Protein AF-A0AAV6VWD7-F1 (afdb_monomer_lite)

Foldseek 3Di:
DDDPDPPDDPPQPLDDPLDQPPDPPHDPVNNVVVVVVVVVVCVVVVHDDDDDDDDDPCPPNPDDVVNVVVSCVVSVND

Organism: NCBI:txid931172

Secondary structure (DSSP, 8-state):
-------S------S-TT--TT-TT--HHHHHHHHHHHHHHHHHTT----------TTTTTSS-HHHHHHHHHHTT--

Structure (mmCIF, N/CA/C/O backbone):
data_AF-A0AAV6VWD7-F1
#
_entry.id   AF-A0AAV6VWD7-F1
#
loop_
_atom_site.group_PDB
_atom_site.id
_atom_site.type_symbol
_atom_site.label_atom_id
_atom_site.label_alt_id
_atom_site.label_comp_id
_atom_site.label_asym_id
_atom_site.label_entity_id
_atom_site.label_seq_id
_atom_site.pdbx_PDB_ins_code
_atom_site.Cartn_x
_atom_site.Cartn_y
_atom_site.Cartn_z
_atom_site.occupancy
_atom_site.B_iso_or_equiv
_atom_site.auth_seq_id
_atom_site.auth_comp_id
_atom_site.auth_asym_id
_atom_site.auth_atom_id
_atom_site.pdbx_PDB_model_num
ATOM 1 N N . MET A 1 1 ? 26.578 20.491 -3.321 1.00 38.97 1 MET A N 1
ATOM 2 C CA . MET A 1 1 ? 26.028 19.139 -3.563 1.00 38.97 1 MET A CA 1
ATOM 3 C C . MET A 1 1 ? 24.863 19.262 -4.533 1.00 38.97 1 MET A C 1
ATOM 5 O O . MET A 1 1 ? 23.961 20.054 -4.292 1.00 38.97 1 MET A O 1
ATOM 9 N N . SER A 1 2 ? 24.989 18.619 -5.693 1.00 34.00 2 SER A N 1
ATOM 10 C CA . SER A 1 2 ? 24.223 18.892 -6.916 1.00 34.00 2 SER A CA 1
ATOM 11 C C . SER A 1 2 ? 22.755 18.459 -6.812 1.00 34.00 2 SER A C 1
ATOM 13 O O . SER A 1 2 ? 22.472 17.307 -6.496 1.00 34.00 2 SER A O 1
ATOM 15 N N . LYS A 1 3 ? 21.823 19.377 -7.106 1.00 39.31 3 LYS A N 1
ATOM 16 C CA . LYS A 1 3 ? 20.416 19.057 -7.374 1.00 39.31 3 LYS A CA 1
ATOM 17 C C . LYS A 1 3 ? 20.347 18.414 -8.760 1.00 39.31 3 LYS A C 1
ATOM 19 O O . LYS A 1 3 ? 20.614 19.089 -9.753 1.00 39.31 3 LYS A O 1
ATOM 24 N N . ALA A 1 4 ? 19.991 17.134 -8.833 1.00 41.06 4 ALA A N 1
ATOM 25 C CA . ALA A 1 4 ? 19.663 16.494 -10.101 1.00 41.06 4 ALA A CA 1
ATOM 26 C C . ALA A 1 4 ? 18.500 17.261 -10.759 1.00 41.06 4 ALA A C 1
ATOM 28 O O . ALA A 1 4 ? 17.393 17.330 -10.222 1.00 41.06 4 ALA A O 1
ATOM 29 N N . LYS A 1 5 ? 18.789 17.895 -11.899 1.00 41.00 5 LYS A N 1
ATOM 30 C CA . LYS A 1 5 ? 17.803 18.491 -12.800 1.00 41.00 5 LYS A CA 1
ATOM 31 C C . LYS A 1 5 ? 17.039 17.351 -13.477 1.00 41.00 5 LYS A C 1
ATOM 33 O O . LYS A 1 5 ? 17.568 16.738 -14.397 1.00 41.00 5 LYS A O 1
ATOM 38 N N . TYR A 1 6 ? 15.803 17.094 -13.061 1.00 47.78 6 TYR A N 1
ATOM 39 C CA . TYR A 1 6 ? 14.860 16.366 -13.908 1.00 47.78 6 TYR A CA 1
ATOM 40 C C . TYR A 1 6 ? 14.350 17.343 -14.970 1.00 47.78 6 TYR A C 1
ATOM 42 O O . TYR A 1 6 ? 13.586 18.262 -14.683 1.00 47.78 6 TYR A O 1
ATOM 50 N N . CYS A 1 7 ? 14.875 17.200 -16.184 1.00 33.16 7 CYS A N 1
ATOM 51 C CA . CYS A 1 7 ? 14.426 17.919 -17.367 1.00 33.16 7 CYS A CA 1
ATOM 52 C C . CYS A 1 7 ? 13.055 17.358 -17.792 1.00 33.16 7 CYS A C 1
ATOM 54 O O . CYS A 1 7 ? 12.952 16.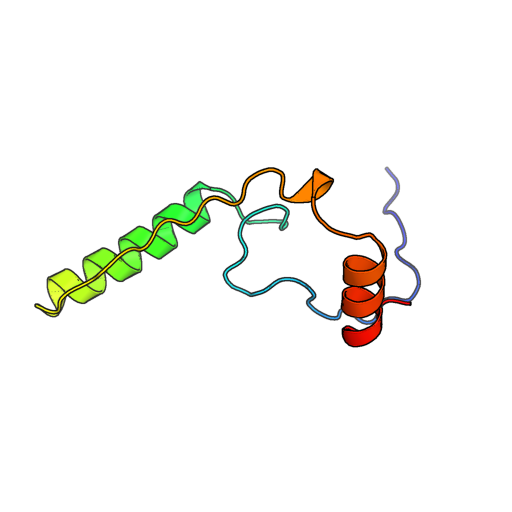174 -18.090 1.00 33.16 7 CYS A O 1
ATOM 56 N N . GLY A 1 8 ? 12.011 18.189 -17.815 1.00 37.75 8 GLY A N 1
ATOM 57 C CA . GLY A 1 8 ? 10.889 18.016 -18.750 1.00 37.75 8 GLY A CA 1
ATOM 58 C C . GLY A 1 8 ? 9.700 17.118 -18.383 1.00 37.75 8 GLY A C 1
ATOM 59 O O . GLY A 1 8 ? 8.763 17.072 -19.172 1.00 37.75 8 GLY A O 1
ATOM 60 N N . LEU A 1 9 ? 9.643 16.459 -17.223 1.00 50.31 9 LEU A N 1
ATOM 61 C CA . LEU A 1 9 ? 8.412 15.762 -16.817 1.00 50.31 9 LEU A CA 1
ATOM 62 C C . LEU A 1 9 ? 7.437 16.766 -16.188 1.00 50.31 9 LEU A C 1
ATOM 64 O O . LEU A 1 9 ? 7.607 17.161 -15.035 1.00 50.31 9 LEU A O 1
ATOM 68 N N . ASN A 1 10 ? 6.402 17.172 -16.932 1.00 45.50 10 ASN A N 1
ATOM 69 C CA . ASN A 1 10 ? 5.183 17.712 -16.323 1.00 45.50 10 ASN A CA 1
ATOM 70 C C . ASN A 1 10 ? 4.782 16.771 -15.177 1.00 45.50 10 ASN A C 1
ATOM 72 O O . ASN A 1 10 ? 4.739 15.559 -15.382 1.00 45.50 10 ASN A O 1
ATOM 76 N N . THR A 1 11 ? 4.559 17.302 -13.974 1.00 54.41 11 THR A N 1
ATOM 77 C CA . THR A 1 11 ? 4.437 16.538 -12.721 1.00 54.41 11 THR A CA 1
ATOM 78 C C . THR A 1 11 ? 3.150 15.703 -12.669 1.00 54.41 11 THR A C 1
ATOM 80 O O . THR A 1 11 ? 2.246 15.964 -11.877 1.00 54.41 11 THR A O 1
ATOM 83 N N . VAL A 1 12 ? 3.025 14.689 -13.524 1.00 58.62 12 VAL A N 1
ATOM 84 C CA . VAL A 1 12 ? 1.949 13.705 -13.449 1.00 58.62 12 VAL A CA 1
ATOM 85 C C . VAL A 1 12 ? 2.180 12.913 -12.171 1.00 58.62 12 VAL A C 1
ATOM 87 O O . VAL A 1 12 ? 3.197 12.239 -12.002 1.00 58.62 12 VAL A O 1
ATOM 90 N N . LYS A 1 13 ? 1.246 13.002 -11.223 1.00 67.69 13 LYS A N 1
ATOM 91 C CA . LYS A 1 13 ? 1.289 12.175 -10.018 1.00 67.69 13 LYS A CA 1
ATOM 92 C C . LYS A 1 13 ? 0.987 10.724 -10.411 1.00 67.69 13 LYS A C 1
ATOM 94 O O . LYS A 1 13 ? -0.166 10.313 -10.494 1.00 67.69 13 LYS A O 1
ATOM 99 N N . LEU A 1 14 ? 2.041 9.949 -10.658 1.00 73.75 14 LEU A N 1
ATOM 100 C CA . LEU A 1 14 ? 1.956 8.542 -11.072 1.00 73.75 14 LEU A CA 1
ATOM 101 C C . LEU A 1 14 ? 1.594 7.589 -9.920 1.00 73.75 14 LEU A C 1
ATOM 103 O O . LEU A 1 14 ? 1.184 6.457 -10.147 1.00 73.75 14 LEU A O 1
ATOM 107 N N . ALA A 1 15 ? 1.705 8.002 -8.663 1.00 82.00 15 ALA A N 1
ATOM 108 C CA . ALA A 1 15 ? 1.335 7.148 -7.538 1.00 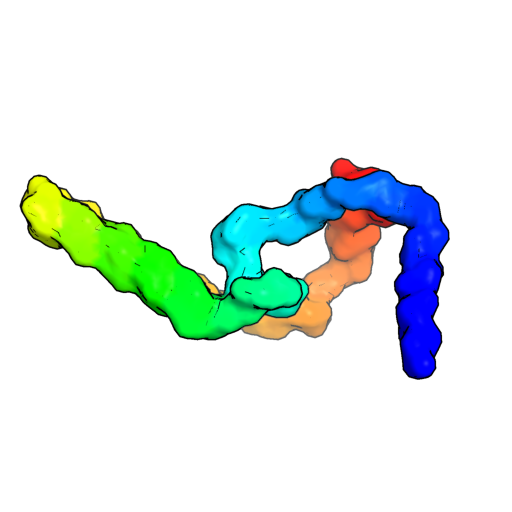82.00 15 ALA A CA 1
ATOM 109 C C . ALA A 1 15 ? -0.044 7.521 -6.987 1.00 82.00 15 ALA A C 1
ATOM 111 O O . ALA A 1 15 ? -0.362 8.701 -6.809 1.00 82.00 15 ALA A O 1
ATOM 112 N N . ASN A 1 16 ? -0.853 6.507 -6.669 1.00 87.31 16 ASN A N 1
ATOM 113 C CA . ASN A 1 16 ? -2.112 6.712 -5.957 1.00 87.31 16 ASN A CA 1
ATOM 114 C C . ASN A 1 16 ? -1.845 7.438 -4.619 1.00 87.31 16 ASN A C 1
ATOM 116 O O . ASN A 1 16 ? -0.811 7.240 -3.975 1.00 87.31 16 ASN A O 1
ATOM 120 N N . ALA A 1 17 ? -2.779 8.287 -4.184 1.00 88.56 17 ALA A N 1
ATOM 121 C CA . ALA A 1 17 ? -2.703 8.958 -2.890 1.00 88.56 17 ALA A CA 1
ATOM 122 C C . ALA A 1 17 ? -2.559 7.982 -1.706 1.00 88.56 17 ALA A C 1
ATOM 124 O O . ALA A 1 17 ? -1.869 8.331 -0.751 1.00 88.56 17 ALA A O 1
ATOM 125 N N . SER A 1 18 ? -3.096 6.766 -1.805 1.00 91.69 18 SER A N 1
ATOM 126 C CA . SER A 1 18 ? -2.985 5.705 -0.796 1.00 91.69 18 SER A CA 1
ATOM 127 C C . SER A 1 18 ? -1.769 4.789 -0.983 1.00 91.69 18 SER A C 1
ATOM 129 O O . SER A 1 18 ? -1.593 3.851 -0.216 1.00 91.69 18 SER A O 1
ATOM 131 N N . GLN A 1 19 ? -0.902 5.023 -1.978 1.00 92.94 19 GLN A N 1
ATOM 132 C CA . GLN A 1 19 ? 0.363 4.287 -2.079 1.00 92.94 19 GLN A CA 1
ATOM 133 C C . GLN A 1 19 ? 1.373 4.871 -1.094 1.00 92.94 19 GLN A C 1
ATOM 135 O O . GLN A 1 19 ? 1.716 6.051 -1.191 1.00 92.94 19 GLN A O 1
ATOM 140 N N . HIS A 1 20 ? 1.838 4.056 -0.149 1.00 94.50 20 HIS A N 1
ATOM 141 C CA . HIS A 1 20 ? 2.831 4.461 0.852 1.00 94.50 20 HIS A CA 1
ATOM 142 C C . HIS A 1 20 ? 4.250 3.999 0.516 1.00 94.50 20 HIS A C 1
ATOM 144 O O . HIS A 1 20 ? 5.203 4.717 0.803 1.00 94.50 20 HIS A O 1
ATOM 150 N N . ALA A 1 21 ? 4.399 2.845 -0.137 1.00 93.25 21 ALA A N 1
ATOM 151 C CA . ALA A 1 21 ? 5.702 2.346 -0.560 1.00 93.25 21 ALA A CA 1
ATOM 152 C C . ALA A 1 21 ? 6.324 3.229 -1.657 1.00 93.25 21 ALA A C 1
ATOM 154 O O . ALA A 1 21 ? 5.625 3.708 -2.554 1.00 93.25 21 ALA A O 1
ATOM 155 N N . TYR A 1 22 ? 7.648 3.411 -1.593 1.00 92.06 22 TYR A N 1
ATOM 156 C CA . TYR A 1 22 ? 8.457 4.130 -2.590 1.00 92.06 22 TYR A CA 1
ATOM 157 C C . TYR A 1 22 ? 7.979 5.565 -2.885 1.00 92.06 22 TYR A C 1
ATOM 159 O O . TYR A 1 22 ? 8.080 6.047 -4.014 1.00 92.06 22 TYR A O 1
ATOM 167 N N . GLN A 1 23 ? 7.422 6.254 -1.886 1.00 91.25 23 GLN A N 1
ATOM 168 C CA . GLN A 1 23 ? 6.970 7.642 -1.997 1.00 91.25 23 GLN A CA 1
ATOM 169 C C . GLN A 1 23 ? 7.700 8.526 -0.976 1.00 91.25 23 GLN A C 1
ATOM 171 O O . GLN A 1 23 ? 7.708 8.194 0.210 1.00 91.25 23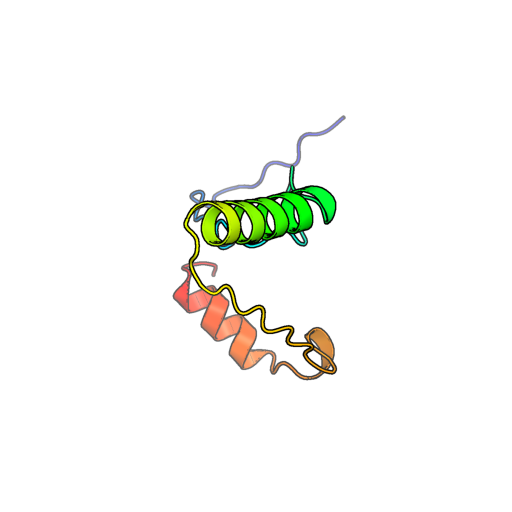 GLN A O 1
ATOM 176 N N . PRO A 1 24 ? 8.277 9.670 -1.389 1.00 90.31 24 PRO A N 1
ATOM 177 C CA . PRO A 1 24 ? 8.858 10.622 -0.449 1.00 90.31 24 PRO A CA 1
ATOM 178 C C . PRO A 1 24 ? 7.830 11.084 0.590 1.00 90.31 24 PRO A C 1
ATOM 180 O O . PRO A 1 24 ? 6.693 11.409 0.247 1.00 90.31 24 PRO A O 1
ATOM 183 N N . GLY A 1 25 ? 8.234 11.120 1.861 1.00 91.56 25 GLY A N 1
ATOM 184 C CA . GLY A 1 25 ? 7.368 11.553 2.962 1.00 91.56 25 GLY A CA 1
ATOM 185 C C . GLY A 1 25 ? 6.296 10.540 3.380 1.00 91.56 25 GLY A C 1
ATOM 186 O O . GLY A 1 25 ? 5.412 10.895 4.156 1.00 91.56 25 GLY A O 1
ATOM 187 N N . LYS A 1 26 ? 6.358 9.295 2.892 1.00 94.25 26 LYS A N 1
ATOM 188 C CA . LYS A 1 26 ? 5.502 8.196 3.351 1.00 94.25 26 LYS A CA 1
ATOM 189 C C . LYS A 1 26 ? 6.339 7.028 3.854 1.00 94.25 26 LYS A C 1
ATOM 191 O O . LYS A 1 26 ? 7.454 6.793 3.399 1.00 94.25 26 LYS A O 1
ATOM 196 N N . SER A 1 27 ? 5.769 6.304 4.805 1.00 96.50 27 SER A N 1
ATOM 197 C CA . SER A 1 27 ? 6.361 5.130 5.444 1.00 96.50 27 SER A CA 1
ATOM 198 C C . SER A 1 27 ? 5.296 4.075 5.745 1.00 96.50 27 SER A C 1
ATOM 200 O O . SER A 1 27 ? 4.093 4.310 5.580 1.00 96.50 27 SER A O 1
ATOM 202 N N . THR A 1 28 ? 5.737 2.923 6.242 1.00 96.69 28 THR A N 1
ATOM 203 C CA . THR A 1 28 ? 4.864 1.900 6.831 1.00 96.69 28 THR A CA 1
ATOM 204 C C . THR A 1 28 ? 3.988 2.471 7.944 1.00 96.69 28 THR A C 1
ATOM 206 O O . THR A 1 28 ? 2.806 2.148 8.007 1.00 96.69 28 THR A O 1
ATOM 209 N N . ASP A 1 29 ? 4.515 3.394 8.749 1.00 97.62 29 ASP A N 1
ATOM 210 C CA . ASP A 1 29 ? 3.774 4.009 9.856 1.00 97.62 29 ASP A CA 1
ATOM 211 C C . ASP A 1 29 ? 2.615 4.856 9.339 1.00 97.62 29 ASP A C 1
ATOM 213 O O . ASP A 1 29 ? 1.504 4.776 9.853 1.00 97.62 29 ASP A O 1
ATOM 217 N N . THR A 1 30 ? 2.838 5.624 8.267 1.00 96.56 30 THR A N 1
ATOM 218 C CA . THR A 1 30 ? 1.758 6.409 7.649 1.00 96.56 30 THR A CA 1
ATOM 219 C C . THR A 1 30 ? 0.661 5.519 7.051 1.00 96.56 30 THR A C 1
ATOM 221 O O . THR A 1 30 ? -0.510 5.905 7.060 1.00 96.56 30 THR A O 1
ATOM 224 N N . ALA A 1 31 ? 1.018 4.326 6.558 1.00 96.31 31 ALA A N 1
ATOM 225 C CA . ALA A 1 31 ? 0.049 3.350 6.060 1.00 96.31 31 ALA A CA 1
ATOM 226 C C . ALA A 1 31 ? -0.762 2.746 7.212 1.00 96.31 31 ALA A C 1
ATOM 228 O O . ALA A 1 31 ? -1.993 2.724 7.160 1.00 96.31 31 ALA A O 1
ATOM 22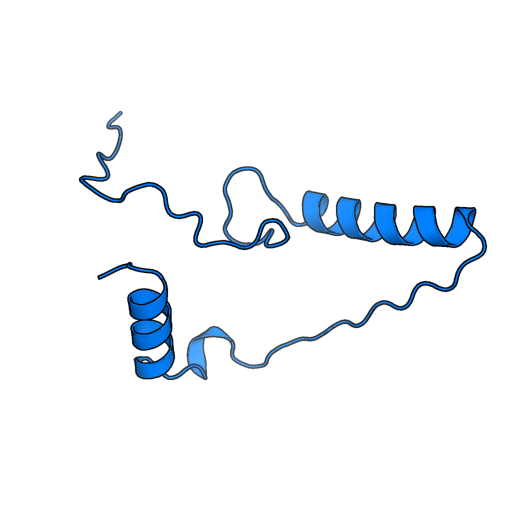9 N N . LEU A 1 32 ? -0.075 2.322 8.277 1.00 97.00 32 LEU A N 1
ATOM 230 C CA . LEU A 1 32 ? -0.703 1.734 9.455 1.00 97.00 32 LEU A CA 1
ATOM 231 C C . LEU A 1 32 ? -1.607 2.741 10.168 1.00 97.00 32 LEU A C 1
ATOM 233 O O . LEU A 1 32 ? -2.737 2.411 10.504 1.00 97.00 32 LEU A O 1
ATOM 237 N N . TYR A 1 33 ? -1.153 3.985 10.326 1.00 97.12 33 TYR A N 1
ATOM 238 C CA . TYR A 1 33 ? -1.961 5.057 10.900 1.00 97.12 33 TYR A CA 1
ATOM 239 C C . TYR A 1 33 ? -3.254 5.282 10.106 1.00 97.12 33 TYR A C 1
ATOM 241 O O . TYR A 1 33 ? -4.329 5.382 10.694 1.00 97.12 33 TYR A O 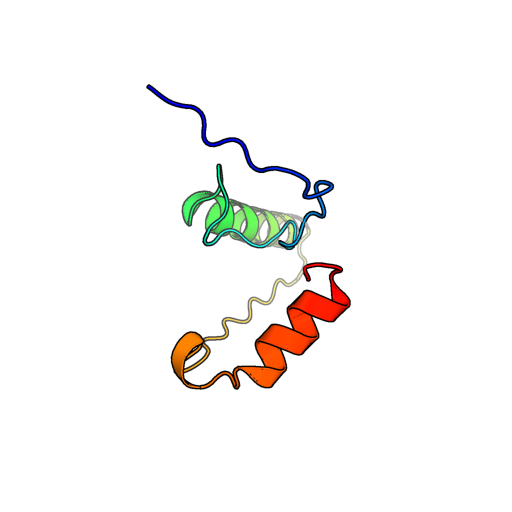1
ATOM 249 N N . SER A 1 34 ? -3.173 5.299 8.770 1.00 95.06 34 SER A N 1
ATOM 250 C CA . SER A 1 34 ? -4.352 5.458 7.906 1.00 95.06 34 SER A CA 1
ATOM 251 C C . SER A 1 34 ? -5.337 4.294 8.063 1.00 95.06 34 SER A C 1
ATOM 253 O O . SER A 1 34 ? -6.544 4.518 8.152 1.00 95.06 34 SER A O 1
ATOM 255 N N . LEU A 1 35 ? -4.831 3.059 8.140 1.00 95.94 35 LEU A N 1
ATOM 256 C CA . LEU A 1 35 ? -5.649 1.867 8.373 1.00 95.94 35 LEU A CA 1
ATOM 257 C C . LEU A 1 35 ? -6.328 1.908 9.749 1.00 95.94 35 LEU A C 1
ATOM 259 O O . LEU A 1 35 ? -7.547 1.756 9.832 1.00 95.94 35 LEU A O 1
ATOM 263 N N . SER A 1 36 ? -5.563 2.160 10.813 1.00 96.25 36 SER A N 1
ATOM 264 C CA . SER A 1 36 ? -6.084 2.254 12.181 1.00 96.25 36 SER A CA 1
ATOM 265 C C . SER A 1 36 ? -7.140 3.347 12.304 1.00 96.25 36 SER A C 1
ATOM 267 O O . SER A 1 36 ? -8.188 3.117 12.900 1.00 96.25 36 SER A O 1
ATOM 269 N N . PHE A 1 37 ? -6.927 4.501 11.666 1.00 96.31 37 PHE A N 1
ATOM 270 C CA . PHE A 1 37 ? -7.912 5.579 11.639 1.00 96.31 37 PHE A CA 1
ATOM 271 C C . PHE A 1 37 ? -9.248 5.134 11.023 1.00 96.31 37 PHE A C 1
ATOM 273 O O . PHE A 1 37 ? -10.311 5.430 11.574 1.00 96.31 37 PHE A O 1
ATOM 280 N N . ILE A 1 38 ? -9.216 4.399 9.905 1.00 95.38 38 ILE A N 1
ATOM 281 C CA . ILE A 1 38 ? -10.430 3.866 9.266 1.00 95.38 38 ILE A CA 1
ATOM 282 C C . ILE A 1 38 ? -11.127 2.868 10.196 1.00 95.38 38 ILE A C 1
ATOM 284 O O . ILE A 1 38 ? -12.340 2.966 10.389 1.00 95.38 38 ILE A O 1
ATOM 288 N N . LEU A 1 39 ? -10.378 1.939 10.794 1.00 96.00 39 LEU A N 1
ATOM 289 C CA . LEU A 1 39 ? -10.927 0.942 11.716 1.00 96.00 39 LEU A CA 1
ATOM 290 C C . LEU A 1 39 ? -11.593 1.609 12.925 1.00 96.00 39 LEU A C 1
ATOM 292 O O . LEU A 1 39 ? -12.766 1.361 13.202 1.00 96.00 39 LEU A O 1
ATOM 296 N N . GLU A 1 40 ? -10.887 2.516 13.598 1.00 96.31 40 GLU A N 1
ATOM 297 C CA . GLU A 1 40 ? -11.407 3.232 14.762 1.00 96.31 40 GLU A CA 1
ATOM 298 C C . GLU A 1 40 ? -12.648 4.062 14.437 1.00 96.31 40 GLU A C 1
ATOM 300 O O . GLU A 1 40 ? -13.581 4.111 15.240 1.00 96.31 40 GLU A O 1
ATOM 305 N N . LYS A 1 41 ? -12.675 4.720 13.271 1.00 97.00 41 LYS A N 1
ATOM 306 C CA . LYS A 1 41 ? -13.823 5.522 12.840 1.00 97.00 41 LYS A CA 1
ATOM 307 C C . LYS A 1 41 ? -15.083 4.664 12.701 1.00 97.00 41 LYS A C 1
ATOM 309 O O . LYS A 1 41 ? -16.125 5.050 13.225 1.00 97.00 41 LYS A O 1
ATOM 314 N N . ASN A 1 42 ? -14.984 3.513 12.036 1.00 96.06 42 ASN A N 1
ATOM 315 C CA . ASN A 1 42 ? -16.122 2.609 11.831 1.00 96.06 42 ASN A CA 1
ATOM 316 C C . ASN A 1 42 ? -16.575 1.967 13.152 1.00 96.06 42 ASN A C 1
ATOM 318 O O . ASN A 1 42 ? -17.768 1.936 13.446 1.00 96.06 42 ASN A O 1
ATOM 322 N N . VAL A 1 43 ? -15.630 1.554 14.006 1.00 95.06 43 VAL A N 1
ATOM 323 C CA . VAL A 1 43 ? -15.943 1.023 15.345 1.00 95.06 43 VAL A CA 1
ATOM 324 C C . VAL A 1 43 ? -16.697 2.059 16.186 1.00 95.06 43 VAL A C 1
ATOM 326 O O . VAL A 1 43 ? -17.716 1.735 16.796 1.00 95.06 43 VAL A O 1
ATOM 329 N N . LYS A 1 44 ? -16.255 3.325 16.182 1.00 96.38 44 LYS A N 1
ATOM 330 C CA . LYS A 1 44 ? -16.944 4.427 16.883 1.00 96.38 44 LYS A CA 1
ATOM 331 C C . LYS A 1 44 ? -18.344 4.695 16.321 1.00 96.38 44 LYS A C 1
ATOM 333 O O . LYS A 1 44 ? -19.240 5.043 17.086 1.00 96.38 44 LYS A O 1
ATOM 338 N N . ALA A 1 45 ? -18.544 4.503 15.017 1.00 97.38 45 ALA A N 1
ATOM 339 C CA . ALA A 1 45 ? -19.844 4.619 14.357 1.00 97.38 45 ALA A CA 1
ATOM 340 C C . ALA A 1 45 ? -20.767 3.402 14.577 1.00 97.38 45 ALA A C 1
ATOM 342 O O . ALA A 1 45 ? -21.916 3.434 14.145 1.00 97.38 45 ALA A O 1
ATOM 343 N N . LYS A 1 46 ? -20.302 2.358 15.285 1.00 96.19 46 LYS A N 1
ATOM 344 C CA . LYS A 1 46 ? -20.987 1.059 15.441 1.00 96.19 46 LYS A CA 1
ATOM 345 C C . LYS A 1 46 ? -21.237 0.344 14.105 1.00 96.19 46 LYS A C 1
ATOM 347 O O . LYS A 1 46 ? -22.186 -0.427 13.980 1.00 96.19 46 LYS A O 1
ATOM 352 N N . GLU A 1 47 ? -20.379 0.594 13.122 1.00 96.44 47 GLU A N 1
ATOM 353 C CA . GLU A 1 47 ? -20.392 -0.054 11.812 1.00 96.44 47 GLU A CA 1
ATOM 354 C C . GLU A 1 47 ? -19.404 -1.229 11.774 1.00 96.44 47 GLU A C 1
ATOM 356 O O . GLU A 1 47 ? -18.524 -1.368 12.629 1.00 96.44 47 GLU A O 1
ATOM 361 N N . ILE A 1 48 ? -19.543 -2.091 10.765 1.00 92.12 48 ILE A N 1
ATOM 362 C CA . ILE A 1 48 ? -18.639 -3.223 10.543 1.00 92.12 48 ILE A CA 1
ATOM 363 C C . ILE A 1 48 ? -17.502 -2.774 9.624 1.00 92.12 48 ILE A C 1
ATOM 365 O O . ILE A 1 48 ? -17.747 -2.302 8.516 1.00 92.12 48 ILE A O 1
ATOM 369 N N . ALA A 1 49 ? -16.258 -2.986 10.053 1.00 93.25 49 ALA A N 1
ATOM 370 C CA . ALA A 1 49 ? -15.080 -2.824 9.209 1.00 93.25 49 ALA A CA 1
ATOM 371 C C . ALA A 1 49 ? -14.501 -4.195 8.831 1.00 93.25 49 ALA A C 1
ATOM 373 O O . ALA A 1 49 ? -14.267 -5.033 9.700 1.00 93.25 49 ALA A O 1
ATOM 374 N N . LEU A 1 50 ? -14.239 -4.407 7.539 1.00 93.19 50 LEU A N 1
ATOM 375 C CA . LEU A 1 50 ? -13.576 -5.599 7.009 1.00 93.19 50 LEU A CA 1
ATOM 376 C C . LEU A 1 50 ? -12.243 -5.195 6.376 1.00 93.19 50 LEU 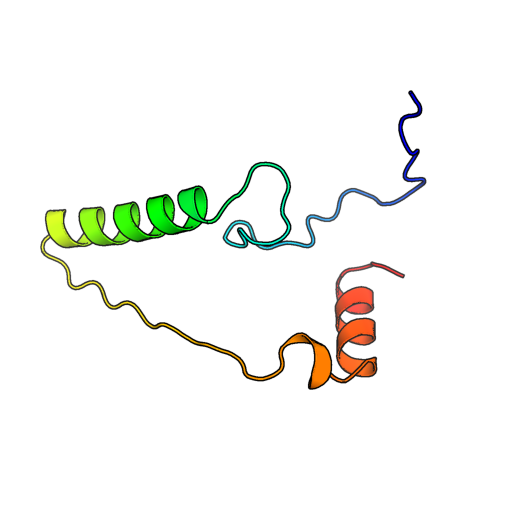A C 1
ATOM 378 O O . LEU A 1 50 ? -12.212 -4.355 5.479 1.00 93.19 50 LEU A O 1
ATOM 382 N N . ALA A 1 51 ? -11.153 -5.814 6.825 1.00 92.00 51 ALA A N 1
ATOM 383 C CA . ALA A 1 51 ? -9.834 -5.654 6.224 1.00 92.00 51 ALA A CA 1
ATOM 384 C C . ALA A 1 51 ? -9.479 -6.900 5.403 1.00 92.00 51 ALA A C 1
ATOM 386 O O . ALA A 1 51 ? -9.561 -8.020 5.905 1.00 92.00 51 ALA A O 1
ATOM 387 N N . VAL A 1 52 ? -9.070 -6.694 4.150 1.00 95.12 52 VAL A N 1
ATOM 388 C CA . VAL A 1 52 ? -8.573 -7.747 3.258 1.00 95.12 52 VAL A CA 1
ATOM 389 C C . VAL A 1 52 ? -7.089 -7.502 3.021 1.00 95.12 52 VAL A C 1
ATOM 391 O O . VAL A 1 52 ? -6.706 -6.437 2.538 1.00 95.12 52 VAL A O 1
ATOM 394 N N . PHE A 1 53 ? -6.264 -8.488 3.361 1.00 94.31 53 PHE A N 1
ATOM 395 C CA . PHE A 1 53 ? -4.824 -8.455 3.131 1.00 94.31 53 PHE A CA 1
ATOM 396 C C . PHE A 1 53 ? -4.505 -9.326 1.916 1.00 94.31 53 PHE A C 1
ATOM 398 O O . PHE A 1 53 ? -4.850 -10.505 1.894 1.00 94.31 53 PHE A O 1
ATOM 405 N N . LEU A 1 54 ? -3.882 -8.727 0.904 1.00 95.19 54 LEU A N 1
ATOM 406 C CA . LEU A 1 54 ? -3.462 -9.398 -0.322 1.00 95.19 54 LEU A CA 1
ATOM 407 C C . LEU A 1 54 ? -1.941 -9.328 -0.416 1.00 95.19 54 LEU A C 1
ATOM 409 O O . LEU A 1 54 ? -1.371 -8.243 -0.309 1.00 95.19 54 LEU A O 1
ATOM 413 N N . ASP A 1 55 ? -1.319 -10.473 -0.662 1.00 93.69 55 ASP A N 1
ATOM 414 C CA . ASP A 1 55 ? 0.096 -10.578 -0.995 1.00 93.69 55 ASP A CA 1
ATOM 415 C C . ASP A 1 55 ? 0.241 -11.146 -2.410 1.00 93.69 55 ASP A C 1
ATOM 417 O O . ASP A 1 55 ? -0.505 -12.048 -2.801 1.00 93.69 55 ASP A O 1
ATOM 421 N N . ILE A 1 56 ? 1.154 -10.579 -3.198 1.00 93.50 56 ILE A N 1
ATOM 422 C CA . ILE A 1 56 ? 1.357 -10.955 -4.601 1.00 93.50 56 ILE A CA 1
ATOM 423 C C . ILE A 1 56 ? 2.726 -11.609 -4.724 1.00 93.50 56 ILE A C 1
ATOM 425 O O . ILE A 1 56 ? 3.761 -10.955 -4.594 1.00 93.50 56 ILE A O 1
ATOM 429 N N . GLU A 1 57 ? 2.728 -12.903 -5.034 1.00 94.69 57 GLU A N 1
ATOM 430 C CA . GLU A 1 57 ? 3.958 -13.658 -5.235 1.00 94.69 57 GLU A CA 1
ATOM 431 C C . GLU A 1 57 ? 4.736 -13.124 -6.450 1.00 94.69 57 GLU A C 1
ATOM 433 O O . GLU A 1 57 ? 4.212 -13.070 -7.564 1.00 94.69 57 GLU A O 1
ATOM 438 N N . GLY A 1 58 ? 6.009 -12.769 -6.254 1.00 89.50 58 GLY A N 1
ATOM 439 C CA . GLY A 1 58 ? 6.898 -12.350 -7.340 1.00 89.50 58 GLY A CA 1
ATOM 440 C C . GLY A 1 58 ? 6.454 -11.063 -8.043 1.00 89.50 58 GLY A C 1
ATOM 441 O O . GLY A 1 58 ? 6.487 -10.995 -9.268 1.00 89.50 58 GLY A O 1
ATOM 442 N N . ALA A 1 59 ? 6.042 -10.041 -7.284 1.00 89.12 59 ALA A N 1
ATOM 443 C CA . ALA A 1 59 ? 5.508 -8.780 -7.813 1.00 89.12 59 ALA A CA 1
ATOM 444 C C . ALA A 1 59 ? 6.421 -8.039 -8.816 1.00 89.12 59 ALA A C 1
ATOM 446 O O . ALA A 1 59 ? 5.915 -7.265 -9.622 1.00 89.12 59 ALA A O 1
ATOM 447 N N . PHE A 1 60 ? 7.739 -8.260 -8.780 1.00 87.12 60 PHE A N 1
ATOM 448 C CA . PHE A 1 60 ? 8.679 -7.701 -9.762 1.00 87.12 60 PHE A CA 1
ATOM 449 C C . PHE A 1 60 ? 9.119 -8.723 -10.816 1.00 87.12 60 PHE A C 1
ATOM 451 O O . PHE A 1 60 ? 9.315 -8.352 -11.968 1.00 87.12 60 PHE A O 1
ATOM 458 N N . ASP A 1 61 ? 9.228 -10.001 -10.447 1.00 93.69 61 ASP A N 1
ATOM 459 C CA . ASP A 1 61 ? 9.770 -11.046 -11.324 1.00 93.69 61 ASP A CA 1
ATOM 460 C C . ASP A 1 61 ? 8.726 -11.629 -12.285 1.00 93.69 61 ASP A C 1
ATOM 462 O O . ASP A 1 61 ? 9.058 -12.047 -13.393 1.00 93.69 61 ASP A O 1
ATOM 466 N N . LYS A 1 62 ? 7.453 -11.679 -11.872 1.00 94.38 62 LYS A N 1
ATOM 467 C CA . LYS A 1 62 ? 6.365 -12.307 -12.642 1.00 94.38 62 LYS A CA 1
ATOM 468 C C . LYS A 1 62 ? 5.598 -11.323 -13.529 1.00 94.38 62 LYS A C 1
ATOM 470 O O . LYS A 1 62 ? 4.660 -11.731 -14.214 1.00 94.38 62 LYS A O 1
ATOM 475 N N . VAL A 1 63 ? 5.963 -10.039 -13.526 1.00 93.88 63 VAL A N 1
ATOM 476 C CA . VAL A 1 63 ? 5.291 -9.011 -14.335 1.00 93.88 63 VAL A CA 1
ATOM 477 C C . VAL A 1 63 ? 5.945 -8.923 -15.720 1.00 93.88 63 VAL A C 1
ATOM 479 O O . VAL A 1 63 ? 7.133 -8.617 -15.804 1.00 93.88 63 VAL A O 1
ATOM 482 N N . PRO A 1 64 ? 5.195 -9.127 -16.822 1.00 94.69 64 PRO A N 1
ATOM 483 C CA . PRO A 1 64 ? 5.735 -8.961 -18.170 1.00 94.69 64 PRO A CA 1
ATOM 484 C C . PRO A 1 64 ? 6.145 -7.509 -18.440 1.00 94.69 64 PRO A C 1
ATOM 486 O O . PRO A 1 64 ? 5.386 -6.580 -18.146 1.00 94.69 64 PRO A O 1
ATOM 489 N N . ILE A 1 65 ? 7.309 -7.301 -19.059 1.00 94.50 65 ILE A N 1
ATOM 490 C CA . ILE A 1 65 ? 7.827 -5.960 -19.384 1.00 94.50 65 ILE A CA 1
ATOM 491 C C . ILE A 1 65 ? 6.849 -5.187 -20.271 1.00 94.50 65 ILE A C 1
ATOM 493 O O . ILE A 1 65 ? 6.639 -3.991 -20.074 1.00 94.50 65 ILE A O 1
ATOM 497 N N . GLU A 1 66 ? 6.175 -5.866 -21.195 1.00 95.94 66 GLU A N 1
ATOM 498 C CA . GLU A 1 66 ? 5.201 -5.251 -22.092 1.00 95.94 66 GLU A CA 1
ATOM 499 C C . GLU A 1 66 ? 4.009 -4.678 -21.315 1.00 95.94 66 GLU A C 1
ATOM 501 O O . GLU A 1 66 ? 3.421 -3.679 -21.728 1.00 95.94 66 GLU A O 1
ATOM 506 N N . ALA A 1 67 ? 3.640 -5.284 -20.181 1.00 94.44 67 ALA A N 1
ATOM 507 C CA . ALA A 1 67 ? 2.601 -4.742 -19.311 1.00 94.44 67 ALA A CA 1
ATOM 508 C C . ALA A 1 67 ? 3.066 -3.453 -18.616 1.00 94.44 67 ALA A C 1
ATOM 510 O O . ALA A 1 67 ? 2.282 -2.509 -18.512 1.00 94.44 67 ALA A O 1
ATOM 511 N N . ILE A 1 68 ? 4.336 -3.389 -18.200 1.00 91.81 68 ILE A N 1
ATOM 512 C CA . ILE A 1 68 ? 4.937 -2.191 -17.596 1.00 91.81 68 ILE A CA 1
ATOM 513 C C . ILE A 1 68 ? 4.986 -1.050 -18.617 1.00 91.81 68 ILE A C 1
ATOM 515 O O . ILE A 1 68 ? 4.513 0.045 -18.319 1.00 91.81 68 ILE A O 1
ATOM 519 N N . VAL A 1 69 ? 5.498 -1.309 -19.825 1.00 94.00 69 VAL A N 1
ATOM 520 C CA . VAL A 1 69 ? 5.608 -0.299 -20.894 1.00 94.00 69 VAL A CA 1
ATOM 521 C C . VAL A 1 69 ? 4.234 0.262 -21.253 1.00 94.00 69 VAL A C 1
ATOM 523 O O . VAL A 1 69 ? 4.042 1.473 -21.181 1.00 94.00 69 VAL A O 1
ATOM 526 N N . ARG A 1 70 ? 3.238 -0.599 -21.508 1.00 94.25 70 ARG A N 1
ATOM 527 C CA . ARG A 1 70 ? 1.863 -0.147 -21.791 1.00 94.25 70 ARG A CA 1
ATOM 528 C C . ARG A 1 70 ? 1.277 0.700 -20.660 1.00 94.25 70 ARG A C 1
ATOM 530 O O . ARG A 1 70 ? 0.548 1.657 -20.913 1.00 94.25 70 ARG A O 1
ATOM 537 N N . ALA A 1 71 ? 1.567 0.353 -19.404 1.00 90.62 71 ALA A N 1
ATOM 538 C CA . ALA A 1 71 ? 1.097 1.120 -18.256 1.00 90.62 71 ALA A CA 1
ATOM 539 C C . ALA A 1 71 ? 1.769 2.500 -18.161 1.00 90.62 71 ALA A C 1
ATOM 541 O O . ALA A 1 71 ? 1.111 3.457 -17.756 1.00 90.62 71 ALA A O 1
ATOM 542 N N . LEU A 1 72 ? 3.047 2.624 -18.527 1.00 89.25 72 LEU A N 1
ATOM 543 C CA . LEU A 1 72 ? 3.760 3.905 -18.572 1.00 89.25 72 LEU A CA 1
ATOM 544 C C . LEU A 1 72 ? 3.270 4.784 -19.730 1.00 89.25 72 LEU A C 1
ATOM 546 O O . LEU A 1 72 ? 2.928 5.948 -19.496 1.00 89.25 72 LEU A O 1
ATOM 550 N N . GLU A 1 73 ? 3.104 4.203 -20.920 1.00 91.38 73 GLU A N 1
ATOM 551 C CA . GLU A 1 73 ? 2.528 4.862 -22.099 1.00 91.38 73 GLU A CA 1
ATOM 552 C C . GLU A 1 73 ? 1.141 5.434 -21.794 1.00 91.38 73 GLU A C 1
ATOM 554 O O . GLU A 1 73 ? 0.876 6.612 -22.040 1.00 91.38 73 GLU A O 1
ATOM 559 N N . HIS A 1 74 ? 0.266 4.633 -21.172 1.00 89.38 74 HIS A N 1
ATOM 560 C CA . HIS A 1 74 ? -1.077 5.069 -20.782 1.00 89.38 74 HIS A CA 1
ATOM 561 C C . HIS A 1 74 ? -1.063 6.262 -19.813 1.00 89.38 74 HIS A C 1
ATOM 563 O O . HIS A 1 74 ? -2.016 7.039 -19.752 1.00 89.38 74 HIS A O 1
ATOM 569 N N . ARG A 1 75 ? 0.018 6.424 -19.049 1.00 86.00 75 ARG A N 1
ATOM 570 C CA . ARG A 1 75 ? 0.181 7.505 -18.070 1.00 86.00 75 ARG A CA 1
ATOM 571 C C . ARG A 1 75 ? 0.982 8.685 -18.611 1.00 86.00 75 ARG A C 1
ATOM 573 O O . ARG A 1 75 ? 1.261 9.609 -17.848 1.00 86.00 75 ARG A O 1
ATOM 580 N N . GLY A 1 76 ? 1.313 8.669 -19.903 1.00 85.12 76 GLY A N 1
ATOM 581 C CA . GLY A 1 76 ? 2.038 9.740 -20.580 1.00 85.12 76 GLY A CA 1
ATOM 582 C C . GLY A 1 76 ? 3.518 9.807 -20.205 1.00 85.12 76 GLY A C 1
ATOM 583 O O . GLY A 1 76 ? 4.093 10.893 -20.223 1.00 85.12 76 GLY A O 1
ATOM 584 N N . VAL A 1 77 ? 4.116 8.675 -19.821 1.00 77.88 77 VAL A N 1
ATOM 585 C CA . VAL A 1 77 ? 5.543 8.556 -19.496 1.00 77.88 77 VAL A CA 1
ATOM 586 C C . VAL A 1 77 ? 6.220 7.781 -20.623 1.00 77.88 77 VAL A C 1
ATOM 588 O O . VAL A 1 77 ? 6.267 6.557 -20.561 1.00 77.88 77 VAL A O 1
ATOM 591 N N . ASN A 1 78 ? 6.706 8.504 -21.637 1.00 57.25 78 ASN A N 1
ATOM 592 C CA . ASN A 1 78 ? 7.407 7.975 -22.813 1.00 57.25 78 ASN A CA 1
ATOM 593 C C . ASN A 1 78 ? 8.683 8.767 -23.085 1.00 57.25 78 ASN A C 1
ATOM 595 O O . ASN A 1 78 ? 8.601 10.017 -23.033 1.00 57.25 78 ASN A O 1
#

Sequence (78 aa):
MSKAKYCGLNTVKLANASQHAYQPGKSTDTALYSLSFILEKNVKAKEIALAVFLDIEGAFDKVPIEAIVRALEHRGVN

Radius of gyration: 17.83 Å; chains: 1; bounding box: 47×33×40 Å

pLDDT: mean 84.46, std 18.82, range [33.16, 97.62]